Protein AF-A0A498J6D8-F1 (afdb_monomer)

Secondary structure (DSSP, 8-state):
--HHHHHHTSHHHHHHHHGGGS------PPPHHHHHHHH--SS---PPPPTT---SSTT----TT-SSS------S-----PPPPPP--HHHHHHHHHHHHHTTS-B----SS---GGGGGGSTTSSS-BSSHHHHHHHHHT-HHHHHHHHTTTTT-TTTTTTT-

Organism: Malus domestica (NCBI:txid3750)

Sequence (165 aa):
MKEEEVNRCQMQEWYQKFKSLSFKTRIHELPESFVQYLLDDSGPFLLPVSISNDDAFPNRIHNLEEEDDYQVSEGSGDESEQPSMPPSFPELELEVKESIKSLGGSVFPKLNWSAPKDSAWISTTGSLKCSSFSEIALLIRSSDSLVHDLRHAYDSCSDKNLNKA

Radius of gyration: 19.3 Å; Cα contacts (8 Å, |Δi|>4): 166; chains: 1; bounding box: 44×32×59 Å

Nearest PDB structures (foldseek):
  8phd-assembly2_C  TM=9.093E-01  e=3.049E-10  Homo sapiens
  8phv-assembly2_C  TM=8.839E-01  e=3.465E-10  Homo sapiens
  8phd-assembly1_A  TM=9.155E-01  e=1.168E-09  Homo sapiens
  4zgp-assembly1_A  TM=8.984E-01  e=9.042E-10  Schizosaccharomyces pombe
  4zgq-assembly1_A  TM=8.564E-01  e=1.168E-09  Schizosaccharomyces pombe

Mean predicted aligned error: 8.41 Å

Solvent-accessible surface area (backbone atoms only — not comparable to full-atom values): 10544 Å² total; per-residue (Å²): 90,50,60,68,60,57,53,57,57,24,46,81,67,41,43,78,81,41,49,92,81,47,76,91,78,85,88,78,87,77,54,68,70,57,54,51,56,56,70,57,78,86,62,81,96,63,67,56,55,45,92,81,73,56,63,55,60,87,72,70,71,82,60,88,81,66,92,79,84,78,84,74,80,76,76,87,80,86,88,86,82,75,81,79,74,61,51,69,52,66,68,62,41,50,54,48,48,51,46,33,57,76,60,72,51,53,43,64,69,62,60,55,76,41,57,38,70,86,15,16,78,79,35,92,79,60,38,63,74,27,75,50,54,41,38,42,52,53,32,54,58,55,10,68,57,44,50,37,56,75,78,44,67,63,70,71,28,74,53,73,75,66,79,80,114

Foldseek 3Di:
DAPVVLVCQFCVNCCVVCVVVDADDDDDDDDPVLLVVLLDPPADDAFACDPVNDAQCPPPPCCVPPPDDDPPPPDDDDDDDDHDDHHHDHVVQVVVLVVCVVRPQKDFDDGGHDGLLVQCCVGPVSHRIDRGPRNNRSSSSRGPRNVCVSPPSCVPHPCPVVVPD

Structure (mmCIF, N/CA/C/O backbone):
data_AF-A0A498J6D8-F1
#
_entry.id   AF-A0A498J6D8-F1
#
loop_
_atom_site.group_PDB
_atom_site.id
_atom_site.type_symbol
_atom_site.label_atom_id
_atom_site.label_alt_id
_atom_site.label_comp_id
_atom_site.label_asym_id
_atom_site.label_entity_id
_atom_site.label_seq_id
_atom_site.pdbx_PDB_ins_code
_atom_site.Cartn_x
_atom_site.Cartn_y
_atom_site.Cartn_z
_atom_site.occupancy
_atom_site.B_iso_or_equiv
_atom_site.auth_seq_id
_atom_site.auth_comp_id
_atom_site.auth_asym_id
_atom_site.auth_atom_id
_atom_site.pdbx_PDB_model_num
ATOM 1 N N . MET A 1 1 ? -22.227 -0.617 12.851 1.00 87.62 1 MET A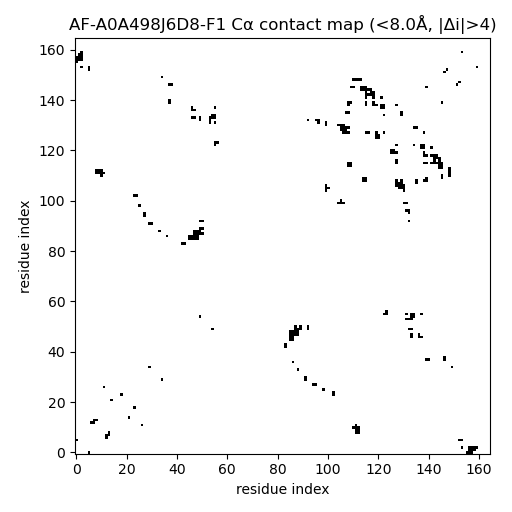 N 1
ATOM 2 C CA . MET A 1 1 ? -20.911 -0.008 13.128 1.00 87.62 1 MET A CA 1
ATOM 3 C C . MET A 1 1 ? -21.103 1.497 13.124 1.00 87.62 1 MET A C 1
ATOM 5 O O . MET A 1 1 ? -21.951 1.960 12.370 1.00 87.62 1 MET A O 1
ATOM 9 N N . LYS A 1 2 ? -20.417 2.237 13.990 1.00 94.94 2 LYS A N 1
ATOM 10 C CA . LYS A 1 2 ? -20.389 3.705 13.965 1.00 94.94 2 LYS A CA 1
ATOM 11 C C . LYS A 1 2 ? -19.191 4.196 13.159 1.00 94.94 2 LYS A C 1
ATOM 13 O O . LYS A 1 2 ? -18.159 3.529 13.146 1.00 94.94 2 LYS A O 1
ATOM 18 N N . GLU A 1 3 ? -19.289 5.375 12.559 1.00 95.25 3 GLU A N 1
ATOM 19 C CA . GLU A 1 3 ? -18.185 5.990 11.807 1.00 95.25 3 GLU A CA 1
ATOM 20 C C . GLU A 1 3 ? -16.913 6.127 12.660 1.00 95.25 3 GLU A C 1
ATOM 22 O O . GLU A 1 3 ? -15.817 5.770 12.232 1.00 95.25 3 GLU A O 1
ATOM 27 N N . GLU A 1 4 ? -17.068 6.529 13.922 1.00 95.81 4 GLU A N 1
ATOM 28 C CA . GLU A 1 4 ? -15.960 6.625 14.877 1.00 95.81 4 GLU A CA 1
ATOM 29 C C . GLU A 1 4 ? -15.238 5.278 15.084 1.00 95.81 4 GLU A C 1
ATOM 31 O O . GLU A 1 4 ? -14.023 5.235 15.276 1.00 95.81 4 GLU A O 1
ATOM 36 N N . GLU A 1 5 ? -15.964 4.157 15.029 1.00 95.62 5 GLU A N 1
ATOM 37 C CA . GLU A 1 5 ? -15.368 2.824 15.160 1.00 95.62 5 GLU A CA 1
ATOM 38 C C . GLU A 1 5 ? -14.478 2.499 13.957 1.00 95.62 5 GLU A C 1
ATOM 40 O O . GLU A 1 5 ? -13.367 2.011 14.157 1.00 95.62 5 GLU A O 1
ATOM 45 N N . VAL A 1 6 ? -14.922 2.839 12.741 1.00 96.94 6 VAL A N 1
ATOM 46 C CA . VAL A 1 6 ? -14.120 2.706 11.512 1.00 96.94 6 VAL A CA 1
ATOM 47 C C . VAL A 1 6 ? -12.879 3.593 11.588 1.00 96.94 6 VAL A C 1
ATOM 49 O O . VAL A 1 6 ? -11.771 3.130 11.302 1.00 96.94 6 VAL A O 1
ATOM 52 N N . ASN A 1 7 ? -13.036 4.839 12.044 1.00 96.50 7 ASN A N 1
ATOM 53 C CA . ASN A 1 7 ? -11.939 5.796 12.158 1.00 96.50 7 ASN A CA 1
ATOM 54 C C . ASN A 1 7 ? -10.842 5.309 13.102 1.00 96.50 7 ASN A C 1
ATOM 56 O O . ASN A 1 7 ? -9.678 5.281 12.717 1.00 96.50 7 ASN A O 1
ATOM 60 N N . ARG A 1 8 ? -11.195 4.804 14.288 1.00 96.69 8 ARG A N 1
ATOM 61 C CA . ARG A 1 8 ? -10.208 4.279 15.253 1.00 96.69 8 ARG A CA 1
ATOM 62 C C . ARG A 1 8 ? -9.409 3.076 14.737 1.00 96.69 8 ARG A C 1
ATOM 64 O O . ARG A 1 8 ? -8.362 2.762 15.303 1.00 96.69 8 ARG A O 1
ATOM 71 N N . CYS A 1 9 ? -9.884 2.402 13.689 1.00 96.62 9 CYS A N 1
ATOM 72 C CA . CYS A 1 9 ? -9.193 1.281 13.052 1.00 96.62 9 CYS A CA 1
ATOM 73 C C . CYS A 1 9 ? -8.239 1.695 11.916 1.00 96.62 9 CYS A C 1
ATOM 75 O O . CYS A 1 9 ? -7.530 0.831 11.393 1.00 96.62 9 CYS A O 1
ATOM 77 N N . GLN A 1 10 ? -8.168 2.981 11.559 1.00 97.62 10 GLN A N 1
ATOM 78 C CA . GLN A 1 10 ? -7.205 3.481 10.577 1.00 97.62 10 GLN A CA 1
ATOM 79 C C . GLN A 1 10 ? -5.764 3.332 11.091 1.00 97.62 10 GLN A C 1
ATOM 81 O O . GLN A 1 10 ? -5.490 3.573 12.268 1.00 97.62 10 GLN A O 1
ATOM 86 N N . MET A 1 11 ? -4.831 2.940 10.217 1.00 96.81 11 MET A N 1
ATOM 87 C CA . MET A 1 11 ? -3.420 2.698 10.560 1.00 96.81 11 MET A CA 1
ATOM 88 C C . MET A 1 11 ? -2.814 3.831 11.400 1.00 96.81 11 MET A C 1
ATOM 90 O O . MET A 1 11 ? -2.193 3.574 12.429 1.00 96.81 11 MET A O 1
ATOM 94 N N . GLN A 1 12 ? -3.020 5.084 10.999 1.00 95.69 12 GLN A N 1
ATOM 95 C CA . GLN A 1 12 ? -2.462 6.255 11.672 1.00 95.69 12 GLN A CA 1
ATOM 96 C C . GLN A 1 12 ? -2.997 6.467 13.097 1.00 95.69 12 GLN A C 1
ATOM 98 O O . GLN A 1 12 ? -2.260 6.978 13.940 1.00 95.69 12 GLN A O 1
ATOM 103 N N . GLU A 1 13 ? -4.216 6.009 13.399 1.00 96.81 13 GLU A N 1
ATOM 104 C CA . GLU A 1 13 ? -4.856 6.191 14.709 1.00 96.81 13 GLU A CA 1
ATOM 105 C C . GLU A 1 13 ? -4.285 5.254 15.778 1.00 96.81 13 GLU A C 1
ATOM 107 O O . GLU A 1 13 ? -4.117 5.627 16.947 1.00 96.81 13 GLU A O 1
ATOM 112 N N . TRP A 1 14 ? -3.970 4.013 15.397 1.00 96.38 14 TRP A N 1
ATOM 113 C CA . TRP A 1 14 ? -3.494 3.002 16.341 1.00 96.38 14 TRP A CA 1
ATOM 114 C C . TRP A 1 14 ? -1.983 2.766 16.274 1.00 96.38 14 TRP A C 1
ATOM 116 O O . TRP A 1 14 ? -1.395 2.372 17.286 1.00 96.38 14 TRP A O 1
ATOM 126 N N . TYR A 1 15 ? -1.318 3.039 15.144 1.00 96.75 15 TYR A N 1
ATOM 127 C CA . TYR A 1 15 ? 0.100 2.710 14.963 1.00 96.75 15 TYR A CA 1
ATOM 128 C C . TYR A 1 15 ? 1.002 3.377 16.003 1.00 96.75 15 TYR A C 1
ATOM 130 O O . TYR A 1 15 ? 1.878 2.715 16.552 1.00 96.75 15 TYR A O 1
ATOM 138 N N . GLN A 1 16 ? 0.765 4.647 16.357 1.00 94.00 16 GLN A N 1
ATOM 139 C CA . GLN A 1 16 ? 1.588 5.328 17.368 1.00 94.00 16 GLN A CA 1
ATOM 140 C C . GLN A 1 16 ? 1.504 4.654 18.744 1.00 94.00 16 GLN A C 1
ATOM 142 O O . GLN A 1 16 ? 2.509 4.564 19.447 1.00 94.00 16 GLN A O 1
ATOM 147 N N . LYS A 1 17 ? 0.328 4.129 19.112 1.00 96.19 17 LYS A N 1
ATOM 148 C CA . LYS A 1 17 ? 0.097 3.458 20.402 1.00 96.19 17 LYS A CA 1
ATOM 149 C C . LYS A 1 17 ? 0.752 2.079 20.456 1.00 96.19 17 LYS A C 1
ATOM 151 O O . LYS A 1 17 ? 1.267 1.688 21.498 1.00 96.19 17 LYS A O 1
ATOM 156 N N . PHE A 1 18 ? 0.760 1.357 19.336 1.00 96.25 18 PHE A N 1
ATOM 157 C CA . PHE A 1 18 ? 1.241 -0.027 19.257 1.00 96.25 18 PHE A CA 1
ATOM 158 C C . PHE A 1 18 ? 2.542 -0.179 18.462 1.00 96.25 18 PHE A C 1
ATOM 160 O O . PHE A 1 18 ? 2.888 -1.280 18.039 1.00 96.25 18 PHE A O 1
ATOM 167 N N . LYS A 1 19 ? 3.297 0.909 18.275 1.00 96.06 19 LYS A N 1
ATOM 168 C CA . LYS A 1 19 ? 4.509 0.945 17.443 1.00 96.06 19 LYS A CA 1
ATOM 169 C C . LYS A 1 19 ? 5.550 -0.104 17.838 1.00 96.06 19 LYS A C 1
ATOM 171 O O . LYS A 1 19 ? 6.201 -0.670 16.969 1.00 96.06 19 LYS A O 1
ATOM 176 N N . SER A 1 20 ? 5.713 -0.367 19.135 1.00 97.19 20 SER A N 1
ATOM 177 C CA . SER A 1 20 ? 6.648 -1.376 19.657 1.00 97.19 20 SER A CA 1
ATOM 178 C C . SER A 1 20 ? 6.180 -2.820 19.454 1.00 97.19 20 SER A C 1
ATOM 180 O O . SER A 1 20 ? 6.991 -3.735 19.565 1.00 97.19 20 SER A O 1
ATOM 182 N N . LEU A 1 21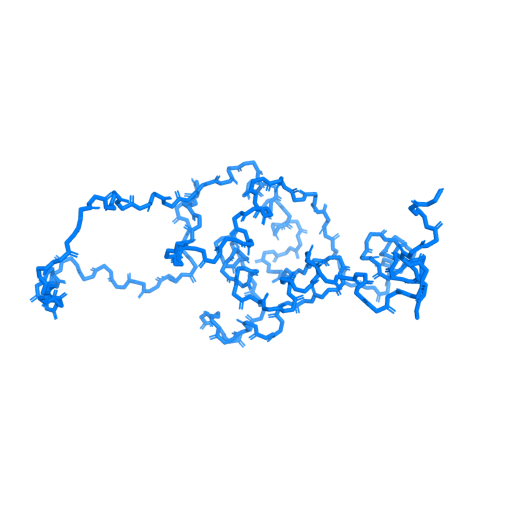 ? 4.893 -3.024 19.166 1.00 97.00 21 LEU A N 1
ATOM 183 C CA . LEU A 1 21 ? 4.250 -4.327 18.978 1.00 97.00 21 LEU A CA 1
ATOM 184 C C . LEU A 1 21 ? 3.879 -4.593 17.508 1.00 97.00 21 LEU A C 1
ATOM 186 O O . LEU A 1 21 ? 3.256 -5.607 17.210 1.00 97.00 21 LEU A O 1
ATOM 190 N N . SER A 1 22 ? 4.232 -3.683 16.599 1.00 95.19 22 SER A N 1
ATOM 191 C CA . SER A 1 22 ? 3.897 -3.744 15.176 1.00 95.19 22 SER A CA 1
ATOM 192 C C . SER A 1 22 ? 5.152 -3.656 14.306 1.00 95.19 22 SER A C 1
ATOM 194 O O . SER A 1 22 ? 6.249 -3.340 14.774 1.00 95.19 22 SER A O 1
ATOM 196 N N . PHE A 1 23 ? 4.993 -3.922 13.013 1.00 94.38 23 PHE A N 1
ATOM 197 C CA . PHE A 1 23 ? 6.051 -3.727 12.032 1.00 94.38 23 PHE A CA 1
ATOM 198 C C . PHE A 1 23 ? 6.391 -2.241 11.892 1.00 94.38 23 PHE A C 1
ATOM 200 O O . PHE A 1 23 ? 5.512 -1.373 11.927 1.00 94.38 23 PHE A O 1
ATOM 207 N N . LYS A 1 24 ? 7.679 -1.940 11.683 1.00 97.25 24 LYS A N 1
ATOM 208 C CA . LYS A 1 24 ? 8.113 -0.583 11.332 1.00 97.25 24 LYS A CA 1
ATOM 209 C C . LYS A 1 24 ? 7.357 -0.140 10.079 1.00 97.25 24 LYS A C 1
ATOM 211 O O . LYS A 1 24 ? 7.450 -0.780 9.041 1.00 97.25 24 LYS A O 1
ATOM 216 N N . THR A 1 25 ? 6.621 0.953 10.207 1.00 97.50 25 THR A N 1
ATOM 217 C CA . THR A 1 25 ? 5.717 1.484 9.185 1.00 97.50 25 THR A CA 1
ATOM 218 C C . THR A 1 25 ? 6.009 2.964 8.955 1.00 97.50 25 THR A C 1
ATOM 220 O O . THR A 1 25 ? 6.286 3.710 9.906 1.00 97.50 25 THR A O 1
ATOM 223 N N . ARG A 1 26 ? 5.945 3.375 7.688 1.00 98.06 26 ARG A N 1
ATOM 224 C CA . ARG A 1 26 ? 5.921 4.766 7.228 1.00 98.06 26 ARG A CA 1
ATOM 225 C C . ARG A 1 26 ? 4.544 5.040 6.633 1.00 98.06 26 ARG A C 1
ATOM 227 O O . ARG A 1 26 ? 3.979 4.160 5.995 1.00 98.06 26 ARG A O 1
ATOM 234 N N . ILE A 1 27 ? 4.003 6.217 6.917 1.00 97.81 27 ILE A N 1
ATOM 235 C CA . ILE A 1 27 ? 2.661 6.627 6.500 1.00 97.81 27 ILE A CA 1
ATOM 236 C C . ILE A 1 27 ? 2.849 7.823 5.576 1.00 97.81 27 ILE A C 1
ATOM 238 O O . ILE A 1 27 ? 3.574 8.747 5.941 1.00 97.81 27 ILE A O 1
ATOM 242 N N . HIS A 1 28 ? 2.219 7.764 4.408 1.00 97.88 28 HIS A N 1
ATOM 243 C CA . HIS A 1 28 ? 2.227 8.817 3.400 1.00 97.88 28 HIS A CA 1
ATOM 244 C C . HIS A 1 28 ? 0.790 9.244 3.142 1.00 97.88 28 HIS A C 1
ATOM 246 O O . HIS A 1 28 ? -0.098 8.393 3.057 1.00 97.88 28 HIS A O 1
ATOM 252 N N . GLU A 1 29 ? 0.568 10.547 3.022 1.00 97.44 29 GLU A N 1
ATOM 253 C CA . GLU A 1 29 ? -0.687 11.055 2.485 1.00 97.44 29 GLU A CA 1
ATOM 254 C C . GLU A 1 29 ? -0.689 10.817 0.976 1.00 97.44 29 GLU A C 1
ATOM 256 O O . GLU A 1 29 ? 0.300 11.084 0.293 1.00 97.44 29 GLU A O 1
ATOM 261 N N . LEU A 1 30 ? -1.780 10.261 0.455 1.00 97.44 30 LEU A N 1
ATOM 262 C CA . LEU A 1 30 ? -1.883 10.006 -0.975 1.00 97.44 30 LEU A CA 1
ATOM 263 C C . LEU A 1 30 ? -2.300 11.290 -1.697 1.00 97.44 30 LEU A C 1
ATOM 265 O O . LEU A 1 30 ? -3.316 11.881 -1.323 1.00 97.44 30 LEU A O 1
ATOM 269 N N . PRO A 1 31 ? -1.574 11.709 -2.750 1.00 98.12 31 PRO A N 1
ATOM 270 C CA . PRO A 1 31 ? -2.026 12.785 -3.617 1.00 98.12 31 PRO A CA 1
ATOM 271 C C . PRO A 1 31 ? -3.391 12.454 -4.221 1.00 98.12 31 PRO A C 1
ATOM 273 O O . PRO A 1 31 ? -3.620 11.326 -4.661 1.00 98.12 31 PRO A O 1
ATOM 276 N N . GLU A 1 32 ? -4.267 13.451 -4.318 1.00 97.75 32 GLU A N 1
ATOM 277 C CA . GLU A 1 32 ? -5.601 13.293 -4.915 1.00 97.75 32 GLU A CA 1
ATOM 278 C C . GLU A 1 32 ? -5.526 12.726 -6.343 1.00 97.75 32 GLU A C 1
ATOM 280 O O . GLU A 1 32 ? -6.301 11.851 -6.712 1.00 97.75 32 GLU A O 1
ATOM 285 N N . SER A 1 33 ? -4.527 13.145 -7.128 1.00 97.44 33 SER A N 1
ATOM 286 C CA . SER A 1 33 ? -4.284 12.609 -8.473 1.00 97.44 33 SER A CA 1
ATOM 287 C C . SER A 1 33 ? -3.958 11.113 -8.472 1.00 97.44 33 SER A C 1
ATOM 289 O O . SER A 1 33 ? -4.353 10.397 -9.390 1.00 97.44 33 SER A O 1
ATOM 291 N N . PHE A 1 34 ? -3.264 10.618 -7.442 1.00 97.81 34 PHE A N 1
ATOM 292 C CA . PHE A 1 34 ? -2.986 9.193 -7.291 1.00 97.81 34 PHE A CA 1
ATOM 293 C C . PHE A 1 34 ? -4.248 8.433 -6.881 1.00 97.81 34 PHE A C 1
ATOM 295 O O . PHE A 1 34 ? -4.514 7.366 -7.420 1.00 97.81 34 PHE A O 1
ATOM 302 N N . VAL A 1 35 ? -5.067 8.996 -5.986 1.00 98.00 35 VAL A N 1
ATOM 303 C CA . VAL A 1 35 ? -6.365 8.408 -5.609 1.00 98.00 35 VAL A CA 1
ATOM 304 C C . VAL A 1 35 ? -7.291 8.306 -6.821 1.00 98.00 35 VAL A C 1
ATOM 306 O O . VAL A 1 35 ? -7.874 7.251 -7.053 1.00 98.00 35 VAL A O 1
ATOM 309 N N . GLN A 1 36 ? -7.379 9.359 -7.635 1.00 96.38 36 GLN A N 1
ATOM 310 C CA . GLN A 1 36 ? -8.149 9.350 -8.881 1.00 96.38 36 GLN A CA 1
ATOM 311 C C . GLN A 1 36 ? -7.642 8.280 -9.843 1.00 96.38 36 GLN A C 1
ATOM 313 O O . GLN A 1 36 ? -8.440 7.509 -10.363 1.00 96.38 36 GLN A O 1
ATOM 318 N N . TYR A 1 37 ? -6.323 8.174 -10.004 1.00 96.00 37 TYR A N 1
ATOM 319 C CA . TYR A 1 37 ? -5.703 7.107 -10.781 1.00 96.00 37 TYR A CA 1
ATOM 320 C C . TYR A 1 37 ? -6.104 5.713 -10.278 1.00 96.00 37 TYR A C 1
ATOM 322 O O . TYR A 1 37 ? -6.461 4.868 -11.092 1.00 96.00 37 TYR A O 1
ATOM 330 N N . LEU A 1 38 ? -6.084 5.464 -8.965 1.00 96.50 38 LEU A N 1
ATOM 331 C CA . LEU A 1 38 ? -6.471 4.169 -8.389 1.00 96.50 38 LEU A CA 1
ATOM 332 C C . LEU A 1 38 ? -7.951 3.823 -8.597 1.00 96.50 38 LEU A C 1
ATOM 334 O O . LEU A 1 38 ? -8.297 2.648 -8.572 1.00 96.50 38 LEU A O 1
ATOM 338 N N . LEU A 1 39 ? -8.813 4.828 -8.749 1.00 95.88 39 LEU A N 1
ATOM 339 C CA . LEU A 1 39 ? -10.259 4.666 -8.906 1.00 95.88 39 LEU A CA 1
ATOM 340 C C . LEU A 1 39 ? -10.726 4.717 -10.367 1.00 95.88 39 LEU A C 1
ATOM 342 O O . LEU A 1 39 ? -11.929 4.588 -10.616 1.00 95.88 39 LEU A O 1
ATOM 346 N N . ASP A 1 40 ? -9.814 4.967 -11.303 1.00 93.44 40 ASP A N 1
ATOM 347 C CA . ASP A 1 40 ? -10.120 5.059 -12.723 1.00 93.44 40 ASP A CA 1
ATOM 348 C C . ASP A 1 40 ? -10.078 3.681 -13.394 1.00 93.44 40 ASP A C 1
ATOM 350 O O . ASP A 1 40 ? -9.006 3.160 -13.725 1.00 93.44 40 ASP A O 1
ATOM 354 N N . ASP A 1 41 ? -11.279 3.145 -13.619 1.00 87.50 41 ASP A N 1
ATOM 355 C CA . ASP A 1 41 ? -11.550 1.906 -14.357 1.00 87.50 41 ASP A CA 1
ATOM 356 C C . ASP A 1 41 ? -12.000 2.164 -15.808 1.00 87.50 41 ASP A C 1
ATOM 358 O O . ASP A 1 41 ? -12.396 1.233 -16.508 1.00 87.50 41 ASP A O 1
ATOM 362 N N . SER A 1 42 ? -12.020 3.424 -16.264 1.00 87.38 42 SER A N 1
ATOM 363 C CA . SER A 1 42 ? -12.554 3.772 -17.589 1.00 87.38 42 SER A CA 1
ATOM 364 C C . SER A 1 42 ? -11.559 3.528 -18.723 1.00 87.38 42 SER A C 1
ATOM 366 O O . SER A 1 42 ? -11.966 3.260 -19.851 1.00 87.38 42 SER A O 1
ATOM 368 N N . GLY A 1 43 ? -10.264 3.608 -18.417 1.00 83.94 43 GLY A N 1
ATOM 369 C CA . GLY A 1 43 ? -9.176 3.446 -19.373 1.00 83.94 43 GLY A CA 1
ATOM 370 C C . GLY A 1 43 ? -8.424 2.116 -19.250 1.00 83.94 43 GLY A C 1
ATOM 371 O O . GLY A 1 43 ? -8.692 1.301 -18.363 1.00 83.94 43 GLY A O 1
ATOM 372 N N . PRO A 1 44 ? -7.428 1.891 -20.124 1.00 88.31 44 PRO A N 1
ATOM 373 C CA . PRO A 1 44 ? -6.555 0.729 -20.030 1.00 88.31 44 PRO A CA 1
ATOM 374 C C . PRO A 1 44 ? -5.781 0.700 -18.704 1.00 88.31 44 PRO A C 1
ATOM 376 O O . PRO A 1 44 ? -5.474 1.729 -18.099 1.00 88.31 44 PRO A O 1
ATOM 379 N N . PHE A 1 45 ? -5.398 -0.503 -18.270 1.00 89.88 45 PHE A N 1
ATOM 380 C CA . PHE A 1 45 ? -4.519 -0.668 -17.116 1.00 89.88 45 PHE A CA 1
ATOM 381 C C . PHE A 1 45 ? -3.101 -0.187 -17.460 1.00 89.88 45 PHE A C 1
ATOM 383 O O . PHE A 1 45 ? -2.328 -0.896 -18.105 1.00 89.88 45 PHE A O 1
ATOM 390 N N . LEU A 1 46 ? -2.756 1.022 -17.017 1.00 91.75 46 LEU A N 1
ATOM 391 C CA . LEU A 1 46 ? -1.436 1.623 -17.199 1.00 91.75 46 LEU A CA 1
ATOM 392 C C . LEU A 1 46 ? -0.763 1.815 -15.843 1.00 91.75 46 LEU A C 1
ATOM 394 O O . LEU A 1 46 ? -1.351 2.402 -14.941 1.00 91.75 46 LEU A O 1
ATOM 398 N N . LEU A 1 47 ? 0.475 1.341 -15.707 1.00 94.00 47 LEU A N 1
ATOM 399 C CA . LEU A 1 47 ? 1.302 1.648 -14.540 1.00 94.00 47 LEU A CA 1
ATOM 400 C C . LEU A 1 47 ? 1.921 3.041 -14.672 1.00 94.00 47 LEU A C 1
ATOM 402 O O . LEU A 1 47 ? 2.167 3.482 -15.798 1.00 94.00 47 LEU A O 1
ATOM 406 N N . PRO A 1 48 ? 2.222 3.729 -13.556 1.00 94.56 48 PRO A N 1
ATOM 407 C CA . PRO A 1 48 ? 2.830 5.039 -13.632 1.00 94.56 48 PRO A CA 1
ATOM 408 C C . PRO A 1 48 ? 4.247 4.928 -14.193 1.00 94.56 48 PRO A C 1
ATOM 410 O O . PRO A 1 48 ? 4.987 4.004 -13.846 1.00 94.56 48 PRO A O 1
ATOM 413 N N . VAL A 1 49 ? 4.643 5.888 -15.026 1.00 94.00 49 VAL A N 1
ATOM 414 C CA . VAL A 1 49 ? 6.027 5.999 -15.488 1.00 94.00 49 VAL A CA 1
ATOM 415 C C . VAL A 1 49 ? 6.908 6.336 -14.291 1.00 94.00 49 VAL A C 1
ATOM 417 O O . VAL A 1 49 ? 6.724 7.377 -13.656 1.00 94.00 49 VAL A O 1
ATOM 420 N N . SER A 1 50 ? 7.870 5.461 -14.001 1.00 93.50 50 SER A N 1
ATOM 421 C CA . SER A 1 50 ? 8.831 5.680 -12.924 1.00 93.50 50 SER A CA 1
ATOM 422 C C . SER A 1 50 ? 9.902 6.686 -13.344 1.00 93.50 50 SER A C 1
ATOM 424 O O . SER A 1 50 ? 10.548 6.527 -14.382 1.00 93.50 50 SER A O 1
ATOM 426 N N . ILE A 1 51 ? 10.174 7.676 -12.492 1.00 93.06 51 ILE A N 1
ATOM 427 C CA . ILE A 1 51 ? 11.315 8.592 -12.674 1.00 93.06 51 ILE A CA 1
ATOM 428 C C . ILE A 1 51 ? 12.668 7.898 -12.452 1.00 93.06 51 ILE A C 1
ATOM 430 O O . ILE A 1 51 ? 13.712 8.419 -12.843 1.00 93.06 51 ILE A O 1
ATOM 434 N N . SER A 1 52 ? 12.654 6.722 -11.825 1.00 88.38 52 SER A N 1
ATOM 435 C CA . SER A 1 52 ? 13.816 5.855 -11.619 1.00 88.38 52 SER A CA 1
ATOM 436 C C . SER A 1 52 ? 14.016 4.845 -12.752 1.00 88.38 52 SER A C 1
ATOM 438 O O . SER A 1 52 ? 15.005 4.115 -12.727 1.00 88.38 52 SER A O 1
ATOM 440 N N . ASN A 1 53 ? 13.105 4.817 -13.733 1.00 86.81 53 ASN A N 1
ATOM 441 C CA . ASN A 1 53 ? 13.026 3.791 -14.773 1.00 86.81 53 ASN A CA 1
ATOM 442 C C . ASN A 1 53 ? 12.860 2.366 -14.196 1.00 86.81 53 ASN A C 1
ATOM 444 O O . ASN A 1 53 ? 13.338 1.396 -14.784 1.00 86.81 53 ASN A O 1
ATOM 448 N N . ASP A 1 54 ? 12.201 2.252 -13.035 1.00 87.88 54 ASP A N 1
ATOM 449 C CA . ASP A 1 54 ? 11.877 0.974 -12.396 1.00 87.88 54 ASP A CA 1
ATOM 450 C C . ASP A 1 54 ? 10.633 0.353 -13.055 1.00 87.88 54 ASP A C 1
ATOM 452 O O . ASP A 1 54 ? 9.588 1.000 -13.163 1.00 87.88 54 ASP A O 1
ATOM 456 N N . ASP A 1 55 ? 10.710 -0.927 -13.424 1.00 86.62 55 ASP A N 1
ATOM 457 C CA . ASP A 1 55 ? 9.572 -1.704 -13.933 1.00 86.62 55 ASP A CA 1
ATOM 458 C C . ASP A 1 55 ? 9.084 -2.694 -12.862 1.00 86.62 55 ASP A C 1
ATOM 460 O O . ASP A 1 55 ? 9.882 -3.383 -12.222 1.00 86.62 55 ASP A O 1
ATOM 464 N N . ALA A 1 56 ? 7.765 -2.774 -12.665 1.00 89.06 56 ALA 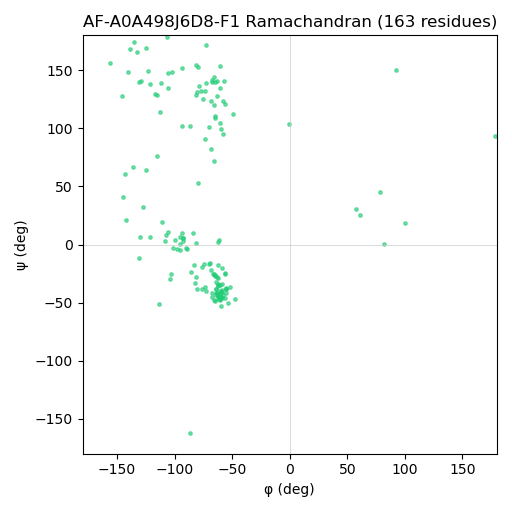A N 1
ATOM 465 C CA . ALA A 1 56 ? 7.144 -3.777 -11.798 1.00 89.06 56 ALA A CA 1
ATOM 466 C C . ALA A 1 56 ? 7.259 -5.199 -12.379 1.00 89.06 56 ALA A C 1
ATOM 468 O O . ALA A 1 56 ? 7.190 -6.185 -11.644 1.00 89.06 56 ALA A O 1
ATOM 469 N N . PHE A 1 57 ? 7.458 -5.305 -13.696 1.00 85.88 57 PHE A N 1
ATOM 470 C CA . PHE A 1 57 ? 7.672 -6.543 -14.430 1.00 85.88 57 PHE A CA 1
ATOM 471 C C . PHE A 1 57 ? 9.086 -6.564 -15.031 1.00 85.88 57 PHE A C 1
ATOM 473 O O . PHE A 1 57 ? 9.240 -6.418 -16.243 1.00 85.88 57 PHE A O 1
ATOM 480 N N . PRO A 1 58 ? 10.139 -6.811 -14.225 1.00 60.34 58 PRO A N 1
ATOM 481 C CA . PRO A 1 58 ? 11.543 -6.750 -14.657 1.00 60.34 58 PRO A CA 1
ATOM 482 C C . PRO A 1 58 ? 11.951 -7.736 -15.776 1.00 60.34 58 PRO A C 1
ATOM 484 O O . PRO A 1 58 ? 13.115 -7.772 -16.155 1.00 60.34 58 PRO A O 1
ATOM 487 N N . ASN A 1 59 ? 11.009 -8.507 -16.332 1.00 53.66 59 ASN A N 1
ATOM 488 C CA . ASN A 1 59 ? 11.194 -9.425 -17.455 1.00 53.66 59 ASN A CA 1
ATOM 489 C C . ASN A 1 59 ? 10.180 -9.197 -18.588 1.00 53.66 59 ASN A C 1
ATOM 491 O O . ASN A 1 59 ? 9.835 -10.156 -19.282 1.00 53.66 59 ASN A O 1
ATOM 495 N N . ARG A 1 60 ? 9.708 -7.965 -18.844 1.00 54.97 60 ARG A N 1
ATOM 496 C CA . ARG A 1 60 ? 9.372 -7.649 -20.240 1.00 54.97 60 ARG A CA 1
ATOM 497 C C . ARG A 1 60 ? 10.660 -7.867 -21.016 1.00 54.97 60 ARG A C 1
ATOM 499 O O . ARG A 1 60 ? 11.550 -7.024 -21.001 1.00 54.97 60 ARG A O 1
ATOM 506 N N . ILE A 1 61 ? 10.800 -9.058 -21.591 1.00 46.88 61 ILE A N 1
ATOM 507 C CA . ILE A 1 61 ? 11.835 -9.360 -22.556 1.00 46.88 61 ILE A CA 1
ATOM 508 C C . ILE A 1 61 ? 11.723 -8.204 -23.543 1.00 46.88 61 ILE A C 1
ATOM 510 O O . ILE A 1 61 ? 10.690 -8.046 -24.193 1.00 46.88 61 ILE A O 1
ATOM 514 N N . HIS A 1 62 ? 12.727 -7.332 -23.587 1.00 45.88 62 HIS A N 1
ATOM 515 C CA . HIS A 1 62 ? 12.932 -6.474 -24.740 1.00 45.88 62 HIS A CA 1
ATOM 516 C C . HIS A 1 62 ? 13.291 -7.426 -25.887 1.00 45.88 62 HIS A C 1
ATOM 518 O O . HIS A 1 62 ? 14.446 -7.536 -26.289 1.00 45.88 62 HIS A O 1
ATOM 524 N N . ASN A 1 63 ? 12.300 -8.177 -26.375 1.00 40.19 63 ASN A N 1
ATOM 525 C CA . ASN A 1 63 ? 12.317 -8.750 -27.702 1.00 40.19 63 ASN A CA 1
ATOM 526 C C . ASN A 1 63 ? 12.197 -7.538 -28.621 1.00 40.19 63 ASN A C 1
ATOM 528 O O . ASN A 1 63 ? 11.117 -7.183 -29.073 1.00 40.19 63 ASN A O 1
ATOM 532 N N . LEU A 1 64 ? 13.330 -6.883 -28.873 1.00 46.00 64 LEU A N 1
ATOM 533 C CA . LEU A 1 64 ? 13.488 -5.899 -29.944 1.00 46.00 64 LEU A CA 1
ATOM 534 C C . LEU A 1 64 ? 13.261 -6.533 -31.337 1.00 46.00 64 LEU A C 1
ATOM 536 O O . LEU A 1 64 ? 13.411 -5.848 -32.340 1.00 46.00 64 LEU A O 1
ATOM 540 N N . GLU A 1 65 ? 12.917 -7.826 -31.405 1.00 43.88 65 GLU A N 1
ATOM 541 C CA . GLU A 1 65 ? 12.784 -8.618 -32.631 1.00 43.88 65 GLU A CA 1
ATOM 542 C C . GLU A 1 65 ? 11.387 -9.238 -32.849 1.00 43.88 65 GLU A C 1
ATOM 544 O O . GLU A 1 65 ? 11.208 -9.970 -33.814 1.00 43.88 65 GLU A O 1
ATOM 549 N N . GLU A 1 66 ? 10.372 -8.928 -32.035 1.00 46.62 66 GLU A N 1
ATOM 550 C CA . GLU A 1 66 ? 8.988 -9.380 -32.291 1.00 46.62 66 GLU A CA 1
ATOM 551 C C . GLU A 1 66 ? 8.025 -8.188 -32.323 1.00 46.62 66 GLU A C 1
ATOM 553 O O . GLU A 1 66 ? 7.136 -8.038 -31.489 1.00 46.62 66 GLU A O 1
ATOM 558 N N . GLU A 1 67 ? 8.220 -7.311 -33.307 1.00 48.12 67 GLU A N 1
ATOM 559 C CA . GLU A 1 67 ? 7.290 -6.217 -33.617 1.00 48.12 67 GLU A CA 1
ATOM 560 C C . GLU A 1 67 ? 6.126 -6.661 -34.534 1.00 48.12 67 GLU A C 1
ATOM 562 O O . GLU A 1 67 ? 5.380 -5.813 -35.012 1.00 48.12 67 GLU A O 1
ATOM 567 N N . ASP A 1 68 ? 5.942 -7.966 -34.795 1.00 47.56 68 ASP A N 1
ATOM 568 C CA . ASP A 1 68 ? 5.091 -8.413 -35.914 1.00 47.56 68 ASP A CA 1
ATOM 569 C C . ASP A 1 68 ? 4.279 -9.708 -35.690 1.00 47.56 68 ASP A C 1
ATOM 571 O O 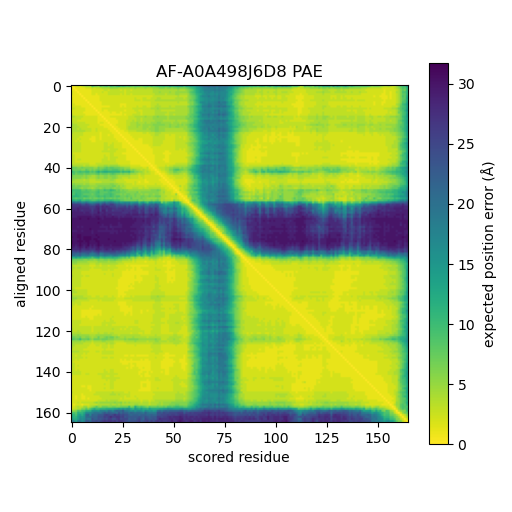. ASP A 1 68 ? 4.185 -10.520 -36.604 1.00 47.56 68 ASP A O 1
ATOM 575 N N . ASP A 1 69 ? 3.677 -9.951 -34.510 1.00 46.16 69 ASP A N 1
ATOM 576 C CA . ASP A 1 69 ? 2.762 -11.117 -34.397 1.00 46.16 69 ASP A CA 1
ATOM 577 C C . ASP A 1 69 ? 1.495 -10.975 -33.537 1.00 46.16 69 ASP A C 1
ATOM 579 O O . ASP A 1 69 ? 0.890 -11.972 -33.160 1.00 46.16 69 ASP A O 1
ATOM 583 N N . TYR A 1 70 ? 1.011 -9.756 -33.275 1.00 46.88 70 TYR A N 1
ATOM 584 C CA . TYR A 1 70 ? -0.380 -9.567 -32.822 1.00 46.88 70 TYR A CA 1
ATOM 585 C C . TYR A 1 70 ? -1.004 -8.293 -33.404 1.00 46.88 70 TYR A C 1
ATOM 587 O O . TYR A 1 70 ? -1.453 -7.408 -32.678 1.00 46.88 70 TYR A O 1
ATOM 595 N N . GLN A 1 71 ? -1.092 -8.205 -34.735 1.00 41.59 71 GLN A N 1
ATOM 596 C CA . GLN A 1 71 ? -2.105 -7.346 -35.352 1.00 41.59 71 GLN A CA 1
ATOM 597 C C . GLN A 1 71 ? -3.473 -8.019 -35.201 1.00 41.59 71 GLN A C 1
ATOM 599 O O . GLN A 1 71 ? -3.907 -8.803 -36.047 1.00 41.59 71 GLN A O 1
ATOM 604 N N . VAL A 1 72 ? -4.178 -7.715 -34.110 1.00 43.44 72 VAL A N 1
ATOM 605 C CA . VAL A 1 72 ? -5.629 -7.909 -34.078 1.00 43.44 72 VAL A CA 1
ATOM 606 C C . VAL A 1 72 ? -6.197 -6.948 -35.117 1.00 43.44 72 VAL A C 1
ATOM 608 O O . VAL A 1 72 ? -6.137 -5.735 -34.946 1.00 43.44 72 VAL A O 1
ATOM 611 N N . SER A 1 73 ? -6.680 -7.489 -36.235 1.00 43.94 73 SER A N 1
ATOM 612 C CA . SER A 1 73 ? -7.401 -6.718 -37.244 1.00 43.94 73 SER A CA 1
ATOM 613 C C . SER A 1 73 ? -8.636 -6.105 -36.583 1.00 43.94 73 SER A C 1
ATOM 615 O O . SER A 1 73 ? -9.645 -6.784 -36.389 1.00 43.94 73 SER A O 1
ATOM 617 N N . GLU A 1 74 ? -8.546 -4.830 -36.204 1.00 44.03 74 GLU A N 1
ATOM 618 C CA . GLU A 1 74 ? -9.711 -4.058 -35.801 1.00 44.03 74 GLU A CA 1
ATOM 619 C C . GLU A 1 74 ? -10.628 -3.913 -37.013 1.00 44.03 74 GLU A C 1
ATOM 621 O O . GLU A 1 74 ? -10.321 -3.258 -38.014 1.00 44.03 74 GLU A O 1
ATOM 626 N N . GLY A 1 75 ? -11.770 -4.589 -36.927 1.00 39.84 75 GLY A N 1
ATOM 627 C CA . GLY A 1 75 ? -12.896 -4.339 -37.801 1.00 39.84 75 GLY A CA 1
ATOM 628 C C . GLY A 1 75 ? -13.359 -2.900 -37.610 1.00 39.84 75 GLY A C 1
ATOM 629 O O . GLY A 1 75 ? -13.993 -2.588 -36.614 1.00 39.84 75 GLY A O 1
ATOM 630 N N . SER A 1 76 ? -13.021 -2.059 -38.589 1.00 56.31 76 SER A N 1
ATOM 631 C CA . SER A 1 76 ? -13.659 -0.795 -38.972 1.00 56.31 76 SER A CA 1
ATOM 632 C C . SER A 1 76 ? -14.883 -0.394 -38.133 1.00 56.31 76 SER A C 1
ATOM 634 O O . SER A 1 76 ? -15.992 -0.868 -38.399 1.00 56.31 76 SER A O 1
ATOM 636 N N . GLY A 1 77 ? -14.707 0.568 -37.226 1.00 46.03 77 GLY A N 1
ATOM 637 C CA . GLY A 1 77 ? -15.823 1.216 -36.546 1.00 46.03 77 GLY A CA 1
ATOM 638 C C . GLY A 1 77 ? -15.420 2.258 -35.506 1.00 46.03 77 GLY A C 1
ATOM 639 O O . GLY A 1 77 ? -15.318 1.927 -34.335 1.00 46.03 77 GLY A O 1
ATOM 640 N N . ASP A 1 78 ? -15.364 3.511 -35.960 1.00 42.78 78 ASP A N 1
ATOM 641 C CA . ASP A 1 78 ? -15.600 4.746 -35.193 1.00 42.78 78 ASP A CA 1
ATOM 642 C C . ASP A 1 78 ? -14.421 5.479 -34.513 1.00 42.78 78 ASP A C 1
ATOM 644 O O . ASP A 1 78 ? -13.366 4.937 -34.202 1.00 42.78 78 ASP A O 1
ATOM 648 N N . GLU A 1 79 ? -14.598 6.794 -34.426 1.00 51.19 79 GLU A N 1
ATOM 649 C CA . GLU A 1 79 ? -13.593 7.855 -34.380 1.00 51.19 79 GLU A CA 1
ATOM 650 C C . GLU A 1 79 ? -12.895 8.070 -33.010 1.00 51.19 79 GLU A C 1
ATOM 652 O O . GLU A 1 79 ? -13.539 8.289 -31.990 1.00 51.19 79 GLU A O 1
ATOM 657 N N . SER A 1 80 ? -11.563 8.250 -33.032 1.00 54.16 80 SER A N 1
ATOM 658 C CA . SER A 1 80 ? -10.803 9.201 -32.182 1.00 54.16 80 SER A CA 1
ATOM 659 C C . SER A 1 80 ? -10.466 8.904 -30.702 1.00 54.16 80 SER A C 1
ATOM 661 O O . SER A 1 80 ? -10.475 9.826 -29.888 1.00 54.16 80 SER A O 1
ATOM 663 N N . GLU A 1 81 ? -9.991 7.712 -30.336 1.00 54.75 81 GLU A N 1
ATOM 664 C CA . GLU A 1 81 ? -9.282 7.551 -29.048 1.00 54.75 81 GLU A CA 1
ATOM 665 C C . GLU A 1 81 ? -7.761 7.704 -29.226 1.00 54.75 81 GLU A C 1
ATOM 667 O O . GLU A 1 81 ? -7.065 6.821 -29.722 1.00 54.75 81 GLU A O 1
ATOM 672 N N . GLN A 1 82 ? -7.222 8.873 -28.854 1.00 57.91 82 GLN A N 1
ATOM 673 C CA . GLN A 1 82 ? -5.775 9.031 -28.669 1.00 57.91 82 GLN A CA 1
ATOM 674 C C . GLN A 1 82 ? -5.316 8.061 -27.567 1.00 57.91 82 GLN A C 1
ATOM 676 O O . GLN A 1 82 ? -5.963 8.021 -26.517 1.00 57.91 82 GLN A O 1
ATOM 681 N N . PRO A 1 83 ? -4.210 7.314 -27.749 1.00 63.97 83 PRO A N 1
ATOM 682 C CA . PRO A 1 83 ? -3.721 6.407 -26.719 1.00 63.97 83 PRO A CA 1
ATOM 683 C C . PRO A 1 83 ? -3.452 7.189 -25.430 1.00 63.97 83 PRO A C 1
ATOM 685 O O . PRO A 1 83 ? -2.705 8.173 -25.430 1.00 63.97 83 PRO A O 1
ATOM 688 N N . SER A 1 84 ? -4.091 6.775 -24.333 1.00 75.62 84 SER A N 1
ATOM 689 C CA . SER A 1 84 ? -3.922 7.426 -23.039 1.00 75.62 84 SER A CA 1
ATOM 690 C C . SER A 1 84 ? -2.474 7.281 -22.572 1.00 75.62 84 SER A C 1
ATOM 692 O O . SER A 1 84 ? -1.892 6.195 -22.564 1.00 75.62 84 SER A O 1
ATOM 694 N N . MET A 1 85 ? -1.852 8.406 -22.221 1.00 85.25 85 MET A N 1
ATOM 695 C CA . MET A 1 85 ? -0.490 8.393 -21.701 1.00 85.25 85 MET A CA 1
ATOM 696 C C . MET A 1 85 ? -0.476 7.842 -20.270 1.00 85.25 85 MET A C 1
ATOM 698 O O . MET A 1 85 ? -1.335 8.228 -19.472 1.00 85.25 85 MET A O 1
ATOM 702 N N . PRO A 1 86 ? 0.509 7.002 -19.902 1.00 90.25 86 PRO A N 1
ATOM 703 C CA . PRO A 1 86 ? 0.636 6.557 -18.525 1.00 90.25 86 PRO A CA 1
ATOM 704 C C . PRO A 1 86 ? 0.918 7.755 -17.600 1.00 90.25 86 PRO A C 1
ATOM 706 O O . PRO A 1 86 ? 1.681 8.655 -17.972 1.00 90.25 86 PRO A O 1
ATOM 709 N N . PRO A 1 87 ? 0.322 7.791 -16.398 1.00 94.31 87 PRO A N 1
ATOM 710 C CA . PRO A 1 87 ? 0.522 8.888 -15.457 1.00 94.31 87 PRO A CA 1
ATOM 711 C C . PRO A 1 87 ? 1.922 8.839 -14.835 1.00 94.31 87 PRO A C 1
ATOM 713 O O . PRO A 1 87 ? 2.649 7.858 -14.971 1.00 94.31 87 PRO A O 1
ATOM 716 N N . SER A 1 88 ? 2.302 9.877 -14.096 1.00 96.25 88 SER A N 1
ATOM 717 C CA . SER A 1 88 ? 3.520 9.885 -13.283 1.00 96.25 88 SER A CA 1
ATOM 718 C C . SER A 1 88 ? 3.265 10.580 -11.947 1.00 96.25 88 SER A C 1
ATOM 720 O O . SER A 1 88 ? 2.437 11.486 -11.853 1.00 96.25 88 SER A O 1
ATOM 722 N N . PHE A 1 89 ? 3.971 10.139 -10.902 1.00 97.50 89 PHE A N 1
ATOM 723 C CA . PHE A 1 89 ? 3.835 10.680 -9.543 1.00 97.50 89 PHE A CA 1
ATOM 724 C C . PHE A 1 89 ? 5.218 10.889 -8.901 1.00 97.50 89 PHE A C 1
ATOM 726 O O . PHE A 1 89 ? 5.558 10.176 -7.956 1.00 97.50 89 PHE A O 1
ATOM 733 N N . PRO A 1 90 ? 6.044 11.821 -9.418 1.00 97.44 90 PRO A N 1
ATOM 734 C CA . PRO A 1 90 ? 7.450 11.949 -9.027 1.00 97.44 90 PRO A CA 1
ATOM 735 C C . PRO A 1 90 ? 7.658 12.177 -7.527 1.00 97.44 90 PRO A C 1
ATOM 737 O O . PRO A 1 90 ? 8.531 11.561 -6.920 1.00 97.44 90 PRO A O 1
ATOM 740 N N . GLU A 1 91 ? 6.849 13.041 -6.915 1.00 98.00 91 GLU A N 1
ATOM 741 C CA . GLU A 1 91 ? 6.958 13.383 -5.497 1.00 98.00 91 GLU A CA 1
ATOM 742 C C . GLU A 1 91 ? 6.633 12.171 -4.617 1.00 98.00 91 GLU A C 1
ATOM 744 O O . GLU A 1 91 ? 7.421 11.810 -3.742 1.00 98.00 91 GLU A O 1
ATOM 749 N N . LEU A 1 92 ? 5.521 11.487 -4.910 1.00 98.38 92 LEU A N 1
ATOM 750 C CA . LEU A 1 92 ? 5.124 10.271 -4.201 1.00 98.38 92 LEU A CA 1
ATOM 751 C C . LEU A 1 92 ? 6.157 9.151 -4.391 1.00 98.38 92 LEU A C 1
ATOM 753 O O . LEU A 1 92 ? 6.494 8.457 -3.432 1.00 98.38 92 LEU A O 1
ATOM 757 N N . GLU A 1 93 ? 6.689 8.981 -5.604 1.00 98.25 93 GLU A N 1
ATOM 758 C CA . GLU A 1 93 ? 7.728 7.990 -5.892 1.00 98.25 93 GLU A CA 1
ATOM 759 C C . GLU A 1 93 ? 8.986 8.238 -5.050 1.00 98.25 93 GLU A C 1
ATOM 761 O O . GLU A 1 93 ? 9.519 7.294 -4.460 1.00 98.25 93 GLU A O 1
ATOM 766 N N . LEU A 1 94 ? 9.449 9.489 -4.943 1.00 98.19 94 LEU A N 1
ATOM 767 C CA . LEU A 1 94 ? 10.618 9.840 -4.131 1.00 98.19 94 LEU A CA 1
ATOM 768 C C . LEU A 1 94 ? 10.400 9.534 -2.648 1.00 98.19 94 LEU A C 1
ATOM 770 O O . LEU A 1 94 ? 11.262 8.911 -2.019 1.00 98.19 94 LEU A O 1
ATO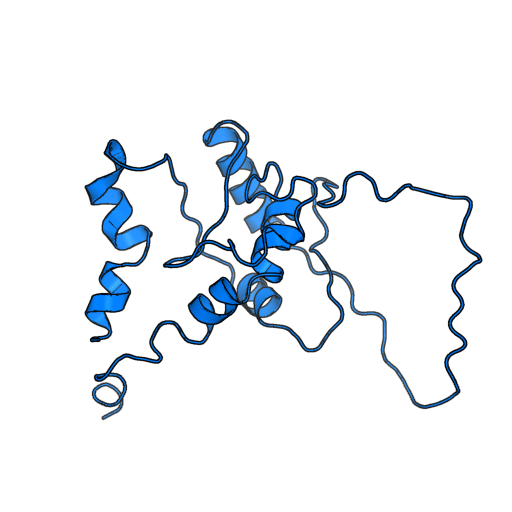M 774 N N . GLU A 1 95 ? 9.250 9.924 -2.099 1.00 98.38 95 GLU A N 1
ATOM 775 C CA . GLU A 1 95 ? 8.910 9.655 -0.701 1.00 98.38 95 GLU A CA 1
ATOM 776 C C . GLU A 1 95 ? 8.838 8.153 -0.405 1.00 98.38 95 GLU A C 1
ATOM 778 O O . GLU A 1 95 ? 9.404 7.667 0.582 1.00 98.38 95 GLU A O 1
ATOM 783 N N . VAL A 1 96 ? 8.176 7.391 -1.278 1.00 98.31 96 VAL A N 1
ATOM 784 C CA . VAL A 1 96 ? 8.055 5.936 -1.147 1.00 98.31 96 VAL A CA 1
ATOM 785 C C . VAL A 1 96 ? 9.427 5.274 -1.251 1.00 98.31 96 VAL A C 1
ATOM 787 O O . VAL A 1 96 ? 9.744 4.390 -0.452 1.00 98.31 96 VAL A O 1
ATOM 790 N N . LYS A 1 97 ? 10.282 5.722 -2.174 1.00 97.94 97 LYS A N 1
ATOM 791 C CA . LYS A 1 97 ? 11.647 5.207 -2.346 1.00 97.94 97 LYS A CA 1
ATOM 792 C C . LYS A 1 97 ? 12.509 5.438 -1.105 1.00 97.94 97 LYS A C 1
ATOM 794 O O . LYS A 1 97 ? 13.223 4.527 -0.670 1.00 97.94 97 LYS A O 1
ATOM 799 N N . GLU A 1 98 ? 12.426 6.618 -0.491 1.00 98.38 98 GLU A N 1
ATOM 800 C CA . GLU A 1 98 ? 13.096 6.893 0.784 1.00 98.38 98 GLU A CA 1
ATOM 801 C C . GLU A 1 98 ? 12.564 5.981 1.899 1.00 98.38 98 GLU A C 1
ATOM 803 O O . GLU A 1 98 ? 13.345 5.379 2.648 1.00 98.38 98 GLU A O 1
ATOM 808 N N . SER A 1 99 ? 11.245 5.808 1.971 1.00 98.56 99 SER A N 1
ATOM 809 C CA . SER A 1 99 ? 10.604 4.923 2.940 1.00 98.56 99 SER A CA 1
ATOM 810 C C . SER A 1 99 ? 11.050 3.473 2.794 1.00 98.56 99 SER A C 1
ATOM 812 O O . SER A 1 99 ? 11.472 2.888 3.795 1.00 98.56 99 SER A O 1
ATOM 814 N N . ILE A 1 100 ? 11.056 2.916 1.578 1.00 98.44 100 ILE A N 1
ATOM 815 C CA . ILE A 1 100 ? 11.552 1.562 1.281 1.00 98.44 100 ILE A CA 1
ATOM 816 C C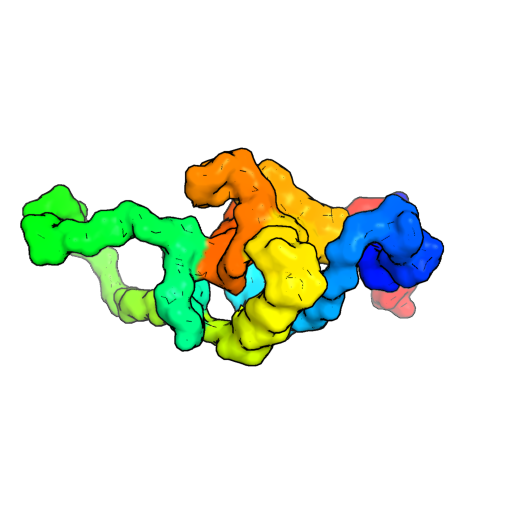 . ILE A 1 100 ? 12.981 1.403 1.796 1.00 98.44 100 ILE A C 1
ATOM 818 O O . ILE A 1 100 ? 13.272 0.468 2.548 1.00 98.44 100 ILE A O 1
ATOM 822 N N . LYS A 1 101 ? 13.868 2.349 1.466 1.00 98.31 101 LYS A N 1
ATOM 823 C CA . LYS A 1 101 ? 15.257 2.339 1.939 1.00 98.31 101 LYS A CA 1
ATOM 824 C C . LYS A 1 101 ? 15.331 2.358 3.468 1.00 98.31 101 LYS A C 1
ATOM 826 O O . LYS A 1 101 ? 16.058 1.560 4.056 1.00 98.31 101 LYS A O 1
ATOM 831 N N . SER A 1 102 ? 14.558 3.227 4.122 1.00 98.25 102 SER A N 1
ATOM 832 C CA . SER A 1 102 ? 14.544 3.362 5.587 1.00 98.25 102 SER A CA 1
ATOM 833 C C . SER A 1 102 ? 13.988 2.130 6.317 1.00 98.25 102 SER A C 1
ATOM 835 O O . SER A 1 102 ? 14.340 1.881 7.473 1.00 98.25 102 SER A O 1
ATOM 837 N N . LEU A 1 103 ? 13.134 1.354 5.644 1.00 98.06 103 LEU A N 1
ATOM 838 C CA . LEU A 1 103 ? 12.487 0.149 6.163 1.00 98.06 103 LEU A CA 1
ATOM 839 C C . LEU A 1 103 ? 13.262 -1.142 5.850 1.00 98.06 103 LEU A C 1
ATOM 841 O O . LEU A 1 103 ? 12.826 -2.218 6.249 1.00 98.06 103 LEU A O 1
ATOM 845 N N . GLY A 1 104 ? 14.434 -1.044 5.216 1.00 97.75 104 GLY A N 1
ATOM 846 C CA . GLY A 1 104 ? 15.315 -2.188 4.958 1.00 97.75 104 GLY A CA 1
ATOM 847 C C . GLY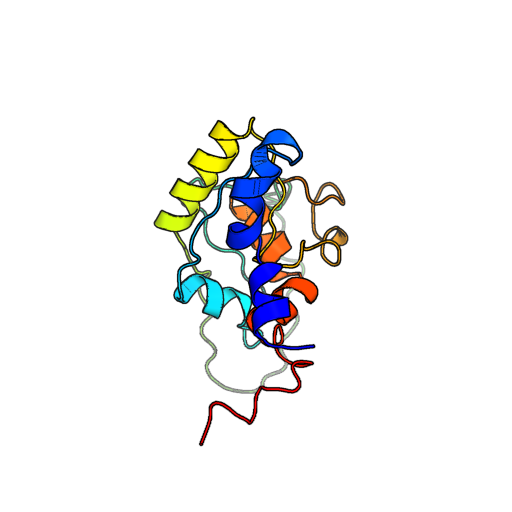 A 1 104 ? 15.232 -2.755 3.541 1.00 97.75 104 GLY A C 1
ATOM 848 O O . GLY A 1 104 ? 15.650 -3.886 3.321 1.00 97.75 104 GLY A O 1
ATOM 849 N N . GLY A 1 105 ? 14.705 -1.989 2.582 1.00 97.69 105 GLY A N 1
ATOM 850 C CA . GLY A 1 105 ? 14.712 -2.331 1.156 1.00 97.69 105 GLY A CA 1
ATOM 851 C C . GLY A 1 105 ? 13.602 -3.284 0.712 1.00 97.69 105 GLY A C 1
ATOM 852 O O . GLY A 1 105 ? 13.538 -3.652 -0.456 1.00 97.69 105 GLY A O 1
ATOM 853 N N . SER A 1 106 ? 12.728 -3.722 1.615 1.00 97.00 106 SER A N 1
ATOM 854 C CA . SER A 1 106 ? 11.572 -4.552 1.277 1.00 97.00 106 SER A CA 1
ATOM 855 C C . SER A 1 106 ? 10.404 -4.216 2.189 1.00 97.00 106 SER A C 1
ATOM 857 O O . SER A 1 106 ? 10.547 -4.208 3.410 1.00 97.00 106 SER A O 1
ATOM 859 N N . VAL A 1 107 ? 9.254 -3.942 1.588 1.00 98.38 107 VAL A N 1
ATOM 860 C CA . VAL A 1 107 ? 8.039 -3.490 2.274 1.00 98.38 107 VAL A CA 1
ATOM 861 C C . VAL A 1 107 ? 6.822 -4.239 1.743 1.00 98.38 107 VAL A C 1
ATOM 863 O O . VAL A 1 107 ? 6.928 -4.993 0.781 1.00 98.38 107 VAL A O 1
ATOM 866 N N . PHE A 1 108 ? 5.661 -4.020 2.348 1.00 97.75 108 PHE A N 1
ATOM 867 C CA . PHE A 1 108 ? 4.378 -4.302 1.713 1.00 97.75 108 PHE A CA 1
ATOM 868 C C . PHE A 1 108 ? 3.476 -3.069 1.868 1.00 97.75 108 PHE A C 1
ATOM 870 O O . PHE A 1 108 ? 3.511 -2.437 2.931 1.00 97.75 108 PHE A O 1
ATOM 877 N N . PRO A 1 109 ? 2.695 -2.694 0.844 1.00 98.00 109 PRO A N 1
ATOM 878 C CA . PRO A 1 109 ? 1.789 -1.561 0.940 1.00 98.00 109 PRO A CA 1
ATOM 879 C C . PRO A 1 109 ? 0.476 -1.938 1.632 1.00 98.00 109 PRO A C 1
ATOM 881 O O . PRO A 1 109 ? 0.032 -3.087 1.589 1.00 98.00 109 PRO A O 1
ATOM 884 N N . LYS A 1 110 ? -0.176 -0.948 2.242 1.00 98.12 110 LYS A N 1
ATOM 885 C CA . LYS A 1 110 ? -1.588 -0.999 2.628 1.00 98.12 110 LYS A CA 1
ATOM 886 C C . LYS A 1 110 ? -2.166 0.412 2.736 1.00 98.12 110 LYS A C 1
ATOM 888 O O . LYS A 1 110 ? -1.405 1.348 2.970 1.00 98.12 110 LYS A O 1
ATOM 893 N N . LEU A 1 111 ? -3.485 0.547 2.595 1.00 98.25 111 LEU A N 1
ATOM 894 C CA . LEU A 1 111 ? -4.189 1.801 2.890 1.00 98.25 111 LEU A CA 1
ATOM 895 C C . LEU A 1 111 ? -4.566 1.857 4.373 1.00 98.25 111 LEU A C 1
ATOM 897 O O . LEU A 1 111 ? -3.994 1.144 5.202 1.00 98.25 111 LEU A O 1
ATOM 901 N N . ASN A 1 112 ? -5.506 2.722 4.738 1.00 98.06 112 ASN A N 1
ATOM 902 C CA . ASN A 1 112 ? -5.845 2.980 6.131 1.00 98.06 112 ASN A CA 1
ATOM 903 C C . ASN A 1 112 ? -6.290 1.691 6.844 1.00 98.06 112 ASN A C 1
ATOM 905 O O . ASN A 1 112 ? -5.846 1.430 7.969 1.00 98.06 112 ASN A O 1
ATOM 909 N N . TRP A 1 113 ? -7.058 0.824 6.176 1.00 98.12 113 TRP A N 1
ATOM 910 C CA . TRP A 1 113 ? -7.630 -0.377 6.785 1.00 98.12 113 TRP A CA 1
ATOM 911 C C . TRP A 1 113 ? -7.047 -1.663 6.196 1.00 98.12 113 TRP A C 1
ATOM 913 O O . TRP A 1 113 ? -6.506 -2.495 6.938 1.00 98.12 113 TRP A O 1
ATOM 923 N N . SER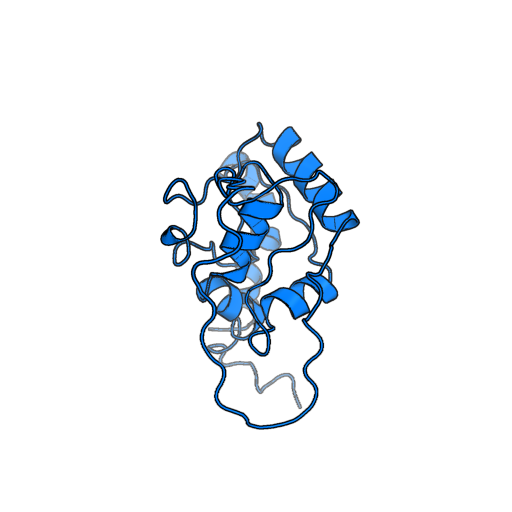 A 1 114 ? -7.052 -1.792 4.876 1.00 98.25 114 SER A N 1
ATOM 924 C CA . SER A 1 114 ? -6.836 -3.049 4.165 1.00 98.25 114 SER A CA 1
ATOM 925 C C . SER A 1 114 ? -5.456 -3.134 3.520 1.00 98.25 114 SER A C 1
ATOM 927 O O . SER A 1 114 ? -4.887 -2.133 3.096 1.00 98.25 114 SER A O 1
ATOM 929 N N . ALA A 1 115 ? -4.912 -4.352 3.456 1.00 97.88 115 ALA A N 1
ATOM 930 C CA . ALA A 1 115 ? -3.735 -4.691 2.653 1.00 97.88 115 ALA A CA 1
ATOM 931 C C . ALA A 1 115 ? -4.186 -5.421 1.374 1.00 97.88 115 ALA A C 1
ATOM 933 O O . ALA A 1 115 ? -5.159 -6.178 1.462 1.00 97.88 115 ALA A O 1
ATOM 934 N N . PRO A 1 116 ? -3.472 -5.278 0.241 1.00 97.75 116 PRO A N 1
ATOM 935 C CA . PRO A 1 116 ? -3.902 -5.764 -1.074 1.00 97.75 116 PRO A CA 1
ATOM 936 C C . PRO A 1 116 ? -3.665 -7.273 -1.266 1.00 97.75 116 PRO A C 1
ATOM 938 O O . PRO A 1 116 ? -2.994 -7.723 -2.186 1.00 97.75 116 PRO A O 1
ATOM 941 N N . LYS A 1 117 ? -4.160 -8.094 -0.334 1.00 97.75 117 LYS A N 1
ATOM 942 C CA . LYS A 1 117 ? -3.957 -9.558 -0.321 1.00 97.75 117 LYS A CA 1
ATOM 943 C C . LYS A 1 117 ? -4.595 -10.251 -1.525 1.00 97.75 117 LYS A C 1
ATOM 945 O O . LYS A 1 117 ? -4.094 -11.273 -1.978 1.00 97.75 117 LYS A O 1
ATOM 950 N N . ASP A 1 118 ? -5.699 -9.697 -1.998 1.00 98.00 118 ASP A N 1
ATOM 951 C CA . ASP A 1 118 ? -6.459 -10.115 -3.173 1.00 98.00 118 ASP A CA 1
ATOM 952 C C . ASP A 1 118 ? -5.737 -9.843 -4.497 1.00 98.00 118 ASP A C 1
ATOM 954 O O . ASP A 1 118 ? -6.076 -10.474 -5.491 1.00 98.00 118 ASP A O 1
ATOM 958 N N . SER A 1 119 ? -4.705 -8.994 -4.509 1.00 97.31 119 SER A N 1
ATOM 959 C CA . SER A 1 119 ? -3.885 -8.724 -5.693 1.00 97.31 119 SER A CA 1
ATOM 960 C C . SER A 1 119 ? -2.484 -9.339 -5.631 1.00 97.31 119 SER A C 1
ATOM 962 O O . SER A 1 119 ? -1.672 -9.132 -6.527 1.00 97.31 119 SER A O 1
ATOM 964 N N . ALA A 1 120 ? -2.179 -10.179 -4.635 1.00 97.00 120 ALA A N 1
ATOM 965 C CA . ALA A 1 120 ? -0.871 -10.843 -4.546 1.00 97.00 120 ALA A CA 1
ATOM 966 C C . ALA A 1 120 ? -0.512 -11.662 -5.805 1.00 97.00 120 ALA A C 1
ATOM 968 O O . ALA A 1 120 ? 0.668 -11.850 -6.097 1.00 97.00 120 ALA A O 1
ATOM 969 N N . TRP A 1 121 ? -1.520 -12.126 -6.554 1.00 95.38 121 TRP A N 1
ATOM 970 C CA . TRP A 1 121 ? -1.363 -12.898 -7.788 1.00 95.38 121 TRP A CA 1
ATOM 971 C C . TRP A 1 121 ? -0.721 -12.111 -8.937 1.00 95.38 121 TRP A C 1
ATOM 973 O O . TRP A 1 121 ? -0.124 -12.738 -9.808 1.00 95.38 121 TRP A O 1
ATOM 983 N N . ILE A 1 122 ? -0.821 -10.773 -8.954 1.00 95.12 122 ILE A N 1
ATOM 984 C CA . ILE A 1 122 ? -0.234 -9.961 -10.031 1.00 95.12 122 ILE A CA 1
ATOM 985 C C . ILE A 1 122 ? 1.256 -9.672 -9.798 1.00 95.12 122 ILE A C 1
ATOM 987 O O . ILE A 1 122 ? 1.979 -9.310 -10.723 1.00 95.12 122 ILE A O 1
ATOM 991 N N . SER A 1 123 ? 1.738 -9.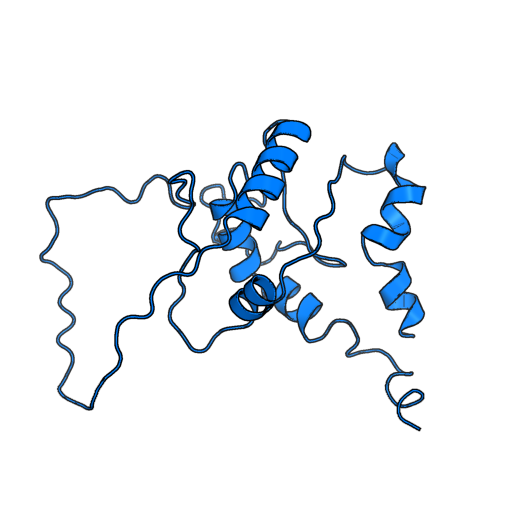850 -8.563 1.00 93.31 123 SER A N 1
ATOM 992 C CA . SER A 1 123 ? 3.158 -9.708 -8.236 1.00 93.31 123 SER A CA 1
ATOM 993 C C . SER A 1 123 ? 3.980 -10.813 -8.891 1.00 93.31 123 SER A C 1
ATOM 995 O O . SER A 1 123 ? 3.625 -11.990 -8.831 1.00 93.31 123 SER A O 1
ATOM 997 N N . THR A 1 124 ? 5.160 -10.459 -9.399 1.00 88.31 124 THR A N 1
ATOM 998 C CA . THR A 1 124 ? 6.138 -11.410 -9.960 1.00 88.31 124 THR A CA 1
ATOM 999 C C . THR A 1 124 ? 6.597 -12.473 -8.960 1.00 88.31 124 THR A C 1
ATOM 1001 O O . THR A 1 124 ? 7.080 -13.534 -9.351 1.00 88.31 124 THR A O 1
ATOM 1004 N N . THR A 1 125 ? 6.433 -12.209 -7.662 1.00 88.31 125 THR A N 1
ATOM 1005 C CA . THR A 1 125 ? 6.799 -13.128 -6.576 1.00 88.31 125 THR A CA 1
ATOM 1006 C C . THR A 1 125 ? 5.607 -13.880 -5.983 1.00 88.31 125 THR A C 1
ATOM 1008 O O . THR A 1 125 ? 5.799 -14.683 -5.069 1.00 88.31 125 THR A O 1
ATOM 1011 N N . GLY A 1 126 ? 4.379 -13.604 -6.439 1.00 92.50 126 GLY A N 1
ATOM 1012 C CA . GLY A 1 126 ? 3.156 -14.123 -5.818 1.00 92.50 126 GLY A CA 1
ATOM 1013 C C . GLY A 1 126 ? 2.974 -13.672 -4.362 1.00 92.50 126 GLY A C 1
ATOM 1014 O O . GLY A 1 126 ? 2.368 -14.381 -3.559 1.00 92.50 126 GLY A O 1
ATOM 1015 N N . SER A 1 127 ? 3.560 -12.532 -3.981 1.00 95.44 127 SER A N 1
ATOM 1016 C CA . SER A 1 127 ? 3.564 -12.019 -2.608 1.00 95.44 127 SER A CA 1
ATOM 1017 C C . SER A 1 127 ? 3.335 -10.507 -2.566 1.00 95.44 127 SER A C 1
ATOM 1019 O O . SER A 1 127 ? 3.443 -9.822 -3.579 1.00 95.44 127 SER A O 1
ATOM 1021 N N . LEU A 1 128 ? 3.071 -9.964 -1.372 1.00 97.56 128 LEU A N 1
ATOM 1022 C CA . LEU A 1 128 ? 2.927 -8.513 -1.169 1.00 97.56 128 LEU A CA 1
ATOM 1023 C C . LEU A 1 128 ? 4.265 -7.771 -1.036 1.00 97.56 128 LEU A C 1
ATOM 1025 O O . LEU A 1 128 ? 4.279 -6.565 -0.784 1.00 97.56 128 LEU A O 1
ATOM 1029 N N . LYS A 1 129 ? 5.391 -8.485 -1.136 1.00 97.50 129 LYS A N 1
ATOM 1030 C CA . LYS A 1 129 ? 6.720 -7.897 -0.998 1.00 97.50 129 LYS A CA 1
ATOM 1031 C C . LYS A 1 129 ? 6.998 -6.982 -2.190 1.00 97.50 129 LYS A C 1
ATOM 1033 O O . LYS A 1 129 ? 6.992 -7.442 -3.324 1.00 97.50 129 LYS A O 1
ATOM 1038 N N . CYS A 1 130 ? 7.305 -5.727 -1.893 1.00 97.31 130 CYS A N 1
ATOM 1039 C CA . CYS A 1 130 ? 7.712 -4.709 -2.852 1.00 97.31 130 CYS A CA 1
ATOM 1040 C C . CYS A 1 130 ? 9.077 -4.130 -2.476 1.00 97.31 130 CYS A C 1
ATOM 1042 O O . CYS A 1 130 ? 9.435 -4.023 -1.298 1.00 97.31 130 CYS A O 1
ATOM 1044 N N . SER A 1 131 ? 9.811 -3.720 -3.494 1.00 96.50 131 SER A N 1
ATOM 1045 C CA . SER A 1 131 ? 11.140 -3.123 -3.460 1.00 96.50 131 SER A CA 1
ATOM 1046 C C . SER A 1 131 ? 11.232 -1.841 -4.298 1.00 96.50 131 SER A C 1
ATOM 1048 O O . SER A 1 131 ? 12.188 -1.087 -4.128 1.00 96.50 131 SER A O 1
ATOM 1050 N N . SER A 1 132 ? 10.219 -1.548 -5.122 1.00 96.62 132 SER A N 1
ATOM 1051 C CA . SER A 1 132 ? 10.092 -0.310 -5.899 1.00 96.62 132 SER A CA 1
ATOM 1052 C C . SER A 1 132 ? 8.696 0.318 -5.779 1.00 96.62 132 SER A C 1
ATOM 1054 O O . SER A 1 132 ? 7.738 -0.314 -5.321 1.00 96.62 132 SER A O 1
ATOM 1056 N N . PHE A 1 133 ? 8.574 1.580 -6.204 1.00 97.56 133 PHE A N 1
ATOM 1057 C CA . PHE A 1 133 ? 7.280 2.260 -6.317 1.00 97.56 133 PHE A CA 1
ATOM 1058 C C . PHE A 1 133 ? 6.377 1.588 -7.359 1.00 97.56 133 PHE A C 1
ATOM 1060 O O . PHE A 1 133 ? 5.186 1.424 -7.111 1.00 97.56 133 PHE A O 1
ATOM 1067 N N . SER A 1 134 ? 6.944 1.130 -8.479 1.00 96.50 134 SER A N 1
ATOM 1068 C CA . SER A 1 134 ? 6.201 0.458 -9.550 1.00 96.50 134 SER A CA 1
ATOM 1069 C C . SER A 1 134 ? 5.512 -0.822 -9.059 1.00 96.50 134 SER A C 1
ATOM 1071 O O . SER A 1 134 ? 4.338 -1.035 -9.356 1.00 96.50 134 SER A O 1
ATOM 1073 N N . GLU A 1 135 ? 6.187 -1.643 -8.243 1.00 97.12 135 GLU A N 1
ATOM 1074 C CA . GLU A 1 135 ? 5.589 -2.842 -7.625 1.00 97.12 135 GLU A CA 1
ATOM 1075 C C . GLU A 1 135 ? 4.453 -2.487 -6.649 1.00 97.12 135 GLU A C 1
ATOM 1077 O O . GLU A 1 135 ? 3.418 -3.157 -6.615 1.00 97.12 135 GLU A O 1
ATOM 1082 N N . ILE A 1 136 ? 4.612 -1.398 -5.887 1.00 97.94 136 ILE A N 1
ATOM 1083 C CA . ILE A 1 136 ? 3.567 -0.887 -4.989 1.00 97.94 136 ILE A CA 1
ATOM 1084 C C . ILE A 1 136 ? 2.352 -0.414 -5.792 1.00 97.94 136 ILE A C 1
ATOM 1086 O O . ILE A 1 136 ? 1.227 -0.797 -5.473 1.00 97.94 136 ILE A O 1
ATOM 1090 N N . ALA A 1 137 ? 2.565 0.391 -6.834 1.00 97.44 137 ALA A N 1
ATOM 1091 C CA . ALA A 1 137 ? 1.499 0.904 -7.685 1.00 97.44 137 ALA A CA 1
ATOM 1092 C C . ALA A 1 137 ? 0.731 -0.234 -8.374 1.00 97.44 137 ALA A C 1
ATOM 1094 O O . ALA A 1 137 ? -0.497 -0.189 -8.428 1.00 97.44 137 ALA A O 1
ATOM 1095 N N . LEU A 1 138 ? 1.438 -1.275 -8.827 1.00 97.12 138 LEU A N 1
ATOM 1096 C CA . LEU A 1 138 ? 0.847 -2.478 -9.408 1.00 97.12 138 LEU A CA 1
ATOM 1097 C C . LEU A 1 138 ? -0.089 -3.192 -8.426 1.00 97.12 138 LEU A C 1
ATOM 1099 O O . LEU A 1 138 ? -1.247 -3.449 -8.761 1.00 97.12 138 LEU A O 1
ATOM 1103 N N . LEU A 1 139 ? 0.385 -3.491 -7.211 1.00 97.94 139 LEU A N 1
ATOM 1104 C CA . LEU A 1 139 ? -0.430 -4.176 -6.204 1.00 97.94 139 LEU A CA 1
ATOM 1105 C C . LEU A 1 139 ? -1.633 -3.342 -5.771 1.00 97.94 139 LEU A C 1
ATOM 1107 O O . LEU A 1 139 ? -2.727 -3.890 -5.637 1.00 97.94 139 LEU A O 1
ATOM 1111 N N . ILE A 1 140 ? -1.434 -2.041 -5.534 1.00 97.94 140 ILE A N 1
ATOM 1112 C CA . ILE A 1 140 ? -2.504 -1.174 -5.036 1.00 97.94 140 ILE A CA 1
ATOM 1113 C C . ILE A 1 140 ? -3.590 -0.992 -6.099 1.00 97.94 140 ILE A C 1
ATOM 1115 O O . ILE A 1 140 ? -4.765 -1.137 -5.773 1.00 97.94 140 ILE A O 1
ATOM 1119 N N . ARG A 1 141 ? -3.213 -0.728 -7.360 1.00 96.94 141 ARG A N 1
ATOM 1120 C CA . ARG A 1 141 ? -4.173 -0.551 -8.465 1.00 96.94 141 ARG A CA 1
ATOM 1121 C C . ARG A 1 141 ? -4.982 -1.816 -8.750 1.00 96.94 141 ARG A C 1
ATOM 1123 O O . ARG A 1 141 ? -6.102 -1.722 -9.222 1.00 96.94 141 ARG A O 1
ATOM 1130 N N . SER A 1 142 ? -4.430 -2.989 -8.457 1.00 96.88 142 SER A N 1
ATOM 1131 C CA . SER A 1 142 ? -5.060 -4.274 -8.788 1.00 96.88 142 SER A CA 1
ATOM 1132 C C . SER A 1 142 ? -5.911 -4.862 -7.652 1.00 96.88 142 SER A C 1
ATOM 1134 O O . SER A 1 142 ? -6.254 -6.041 -7.714 1.00 96.88 142 SER A O 1
ATOM 1136 N N . SER A 1 143 ? -6.178 -4.109 -6.576 1.00 98.12 143 SER A N 1
ATOM 1137 C CA . SER A 1 143 ? -6.817 -4.621 -5.354 1.00 98.12 143 SER A CA 1
ATOM 1138 C C . SER A 1 143 ? -8.213 -4.042 -5.120 1.00 98.12 143 SER A C 1
ATOM 1140 O O . SER A 1 143 ? -8.362 -2.875 -4.750 1.00 98.12 143 SER A O 1
ATOM 1142 N N . ASP A 1 144 ? -9.228 -4.902 -5.199 1.00 97.56 144 ASP A N 1
ATOM 1143 C CA . ASP A 1 144 ? -10.620 -4.570 -4.864 1.00 97.56 144 ASP A CA 1
ATOM 1144 C C . ASP A 1 144 ? -10.773 -4.166 -3.393 1.00 97.56 144 ASP A C 1
ATOM 1146 O O . ASP A 1 144 ? -11.550 -3.276 -3.045 1.00 97.56 144 ASP A O 1
ATOM 1150 N N . SER A 1 145 ? -9.992 -4.786 -2.507 1.00 98.00 145 SER A N 1
ATOM 1151 C CA . SER A 1 145 ? -9.961 -4.458 -1.080 1.00 98.00 145 SER A CA 1
ATOM 1152 C C . SER A 1 145 ? -9.544 -3.006 -0.844 1.00 98.00 145 SER A C 1
ATOM 1154 O O . SER A 1 145 ? -10.035 -2.365 0.084 1.00 98.00 145 SER A O 1
ATOM 1156 N N . LEU A 1 146 ? -8.649 -2.468 -1.676 1.00 98.06 146 LEU A N 1
ATOM 1157 C CA . LEU A 1 146 ? -8.224 -1.074 -1.575 1.00 98.06 146 LEU A CA 1
ATOM 1158 C C . LEU A 1 146 ? -9.204 -0.115 -2.257 1.00 98.06 146 LEU A C 1
ATOM 1160 O O . LEU A 1 146 ? -9.429 0.977 -1.738 1.00 98.06 146 LEU A O 1
ATOM 1164 N N . VAL A 1 147 ? -9.863 -0.530 -3.342 1.00 97.31 147 VAL A N 1
ATOM 1165 C CA . VAL A 1 147 ? -11.000 0.221 -3.905 1.00 97.31 147 VAL A CA 1
ATOM 1166 C C . VAL A 1 147 ? -12.122 0.347 -2.871 1.00 97.31 147 VAL A C 1
ATOM 1168 O O . VAL A 1 147 ? -12.691 1.427 -2.700 1.00 97.31 147 VAL A O 1
ATOM 1171 N N . HIS A 1 148 ? -12.401 -0.719 -2.116 1.00 97.69 148 HIS A N 1
ATOM 1172 C CA . HIS A 1 148 ? -13.344 -0.682 -1.002 1.00 97.69 148 HIS A CA 1
ATOM 1173 C C . HIS A 1 148 ? -12.914 0.317 0.081 1.00 97.69 148 HIS A C 1
ATOM 1175 O O . HIS A 1 148 ? -13.739 1.116 0.520 1.00 97.69 148 HIS A O 1
ATOM 1181 N N . ASP A 1 149 ? -11.643 0.324 0.497 1.00 98.00 149 ASP A N 1
ATOM 1182 C CA . ASP A 1 149 ? -11.121 1.328 1.438 1.00 98.00 149 ASP A CA 1
ATOM 1183 C C . ASP A 1 149 ? -11.354 2.770 0.938 1.00 98.00 149 ASP A C 1
ATOM 1185 O O . ASP A 1 149 ? -11.682 3.649 1.732 1.00 98.00 149 ASP A O 1
ATOM 1189 N N . LEU A 1 150 ? -11.221 3.024 -0.367 1.00 97.19 150 LEU A N 1
ATOM 1190 C CA . LEU A 1 150 ? -11.367 4.364 -0.946 1.00 97.19 150 LEU A CA 1
ATOM 1191 C C . LEU A 1 150 ? -12.829 4.794 -1.167 1.00 97.19 150 LEU A C 1
ATOM 1193 O O . LEU A 1 150 ? -13.155 5.962 -0.964 1.00 97.19 150 LEU A O 1
ATOM 1197 N N . ARG A 1 151 ? -13.717 3.883 -1.588 1.00 95.88 151 ARG A N 1
ATOM 1198 C CA . ARG A 1 151 ? -15.110 4.214 -1.960 1.00 95.88 151 ARG A CA 1
ATOM 1199 C C . ARG A 1 151 ? -16.155 3.833 -0.917 1.00 95.88 151 ARG A C 1
ATOM 1201 O O . ARG A 1 151 ? -17.194 4.480 -0.830 1.00 95.88 151 ARG A O 1
ATOM 1208 N N . HIS A 1 152 ? -15.891 2.785 -0.147 1.00 96.25 152 HIS A N 1
ATOM 1209 C CA . HIS A 1 152 ? -16.912 2.042 0.593 1.00 96.25 152 HIS A CA 1
ATOM 1210 C C . HIS A 1 152 ? -16.565 1.842 2.076 1.00 96.25 152 HIS A C 1
ATOM 1212 O O . HIS A 1 152 ? -17.308 1.169 2.789 1.00 96.25 152 HIS A O 1
ATOM 1218 N N . ALA A 1 153 ? -15.486 2.449 2.590 1.00 96.06 153 ALA A N 1
ATOM 1219 C CA . ALA A 1 153 ? -15.021 2.252 3.971 1.00 96.06 153 ALA A CA 1
ATOM 1220 C C . ALA A 1 153 ? -16.114 2.457 5.030 1.00 96.06 153 ALA A C 1
ATOM 1222 O O . ALA A 1 153 ? -16.182 1.733 6.023 1.00 96.06 153 ALA A O 1
ATOM 1223 N N . TYR A 1 154 ? -17.003 3.420 4.802 1.00 95.88 154 TYR A N 1
ATOM 1224 C CA . TYR A 1 154 ? -18.077 3.736 5.732 1.00 95.88 154 TYR A CA 1
ATOM 1225 C C . TYR A 1 154 ? -19.387 3.038 5.383 1.00 95.88 154 TYR A C 1
ATOM 1227 O O . TYR A 1 154 ? -20.389 3.318 6.031 1.00 95.88 154 TYR A O 1
ATOM 1235 N N . ASP A 1 155 ? -19.449 2.136 4.395 1.00 94.81 155 ASP A N 1
ATOM 1236 C CA . ASP A 1 155 ? -20.731 1.736 3.813 1.00 94.81 155 ASP A CA 1
ATOM 1237 C C . ASP A 1 155 ? -21.705 1.055 4.776 1.00 94.81 155 ASP A C 1
ATOM 1239 O O . ASP A 1 155 ? -22.921 1.250 4.690 1.00 94.81 155 ASP A O 1
ATOM 1243 N N . SER A 1 156 ? -21.152 0.385 5.779 1.00 91.94 156 SER A N 1
ATOM 1244 C CA . SER A 1 156 ? -21.885 -0.308 6.840 1.00 91.94 156 SER A CA 1
ATOM 1245 C C . SER A 1 156 ? -22.125 0.538 8.105 1.00 91.94 156 SER A C 1
ATOM 1247 O O . SER A 1 156 ? -22.612 0.019 9.117 1.00 91.94 156 SER A O 1
ATOM 1249 N N . CYS A 1 157 ? -21.769 1.827 8.093 1.00 94.62 157 CYS A N 1
ATOM 1250 C CA . CYS A 1 157 ? -21.974 2.718 9.232 1.00 94.62 157 CYS A CA 1
ATOM 1251 C C . CYS A 1 157 ? -23.449 3.125 9.372 1.00 94.62 157 CYS A C 1
ATOM 1253 O O . CYS A 1 157 ? -24.065 3.647 8.440 1.00 94.62 157 CYS A O 1
ATOM 1255 N N . SER A 1 158 ? -24.025 2.887 10.552 1.00 92.00 158 SER A N 1
ATOM 1256 C CA . SER A 1 158 ? -25.448 3.131 10.837 1.00 92.00 158 SER A CA 1
ATOM 1257 C C . SER A 1 158 ? -25.785 4.610 11.045 1.00 92.00 158 SER A C 1
ATOM 1259 O O . SER A 1 158 ? -26.942 5.005 10.955 1.00 92.00 158 SER A O 1
ATOM 1261 N N . ASP A 1 159 ? -24.780 5.426 11.340 1.00 90.06 159 ASP A N 1
ATOM 1262 C CA . ASP A 1 159 ? -24.856 6.850 11.666 1.00 90.06 159 ASP A CA 1
ATOM 1263 C C . ASP A 1 159 ? -24.620 7.785 10.467 1.00 90.06 159 ASP A C 1
ATOM 1265 O O . ASP A 1 159 ? -24.756 8.999 10.603 1.00 90.06 159 ASP A O 1
ATOM 1269 N N . LYS A 1 160 ? -24.390 7.245 9.262 1.00 69.12 160 LYS A N 1
ATOM 1270 C CA . LYS A 1 160 ? -24.120 8.032 8.040 1.00 69.12 160 LYS A CA 1
ATOM 1271 C C . LYS A 1 160 ? -25.178 9.071 7.666 1.00 69.12 160 LYS A C 1
ATOM 1273 O O . LYS A 1 160 ? -24.873 10.038 6.975 1.00 69.12 160 LYS A O 1
ATOM 1278 N N . ASN A 1 161 ? -26.419 8.870 8.101 1.00 60.69 161 ASN A N 1
ATOM 1279 C CA . ASN A 1 161 ? -27.539 9.760 7.790 1.00 60.69 161 ASN A CA 1
ATOM 1280 C C . ASN A 1 161 ? -27.809 10.812 8.877 1.00 60.69 161 ASN A C 1
ATOM 1282 O O . ASN A 1 161 ? -28.669 11.662 8.681 1.00 60.69 161 ASN A O 1
ATOM 1286 N N . LEU A 1 162 ? -27.101 10.769 10.011 1.00 58.47 162 LEU A N 1
ATOM 1287 C CA . LEU A 1 162 ? -27.308 11.705 11.123 1.00 58.47 162 LEU A CA 1
ATOM 1288 C C . LEU A 1 162 ? -26.511 13.009 10.956 1.00 58.47 162 LEU A C 1
ATOM 1290 O O . LEU A 1 162 ? -26.928 14.033 11.480 1.00 58.47 162 LEU A O 1
ATOM 1294 N N . ASN A 1 163 ? -25.422 12.994 10.180 1.00 52.06 163 ASN A N 1
ATOM 1295 C CA . ASN A 1 163 ? -24.537 14.150 9.968 1.00 52.06 163 ASN A CA 1
ATOM 1296 C C . ASN A 1 163 ? -24.904 15.007 8.735 1.00 52.06 163 ASN A C 1
ATOM 1298 O O . ASN A 1 163 ? -24.157 15.913 8.373 1.00 52.06 163 ASN A O 1
ATOM 1302 N N . LYS A 1 164 ? -26.026 14.713 8.059 1.00 46.97 164 LYS A N 1
ATOM 1303 C CA . LYS A 1 164 ? -26.534 15.468 6.892 1.00 46.97 164 LYS A CA 1
ATOM 1304 C C . LYS A 1 164 ? -27.754 16.357 7.204 1.00 46.97 164 LYS A C 1
ATOM 1306 O O . LYS A 1 164 ? -28.377 16.847 6.265 1.00 46.97 164 LYS A O 1
ATOM 1311 N N . ALA A 1 165 ? -28.104 16.539 8.480 1.00 33.03 165 ALA A N 1
ATOM 1312 C CA . ALA A 1 165 ? -29.233 17.358 8.935 1.00 33.03 165 ALA A CA 1
ATOM 1313 C C . ALA A 1 165 ? -28.766 18.646 9.623 1.00 33.03 165 ALA A C 1
ATOM 1315 O O . ALA A 1 165 ? -27.755 18.579 10.356 1.00 33.03 165 ALA A O 1
#

InterPro domains:
  IPR009772 Cell division cycle protein 123 [PF07065] (14-160)
  IPR009772 Cell division cycle protein 123 [PTHR15323] (1-161)

pLDDT: mean 86.53, std 18.74, range [33.03, 98.56]